Protein AF-A0A954NWC2-F1 (afdb_monomer)

Secondary structure (DSSP, 8-state):
-EEEEEE--TT--TTSPPEEEEEEE-SSS-EEEEEE-TT--HHHHHHHHHHHHHH-SSPPPSSHHHHHHHHHTT-S--EEEEEEE--TT-SS-EEEEEEE-PPPPPPTTTS---GGG---

Nearest PDB structures (foldseek):
  8h5y-assembly2_A  TM=6.823E-01  e=4.233E-02  Escherichia coli K-12
  6jde-assembly1_B  TM=6.884E-01  e=7.712E-02  Escherichia coli K-12
  7r7j-assembly2_B  TM=6.677E-01  e=8.695E-02  Escherichia coli K-12
  5t87-assembly1_E  TM=4.652E-01  e=6.934E+00  Cupriavidus taiwanensis LMG 19424

pLDDT: mean 91.52, std 8.39, range [60.19, 98.38]

Radius of gyration: 16.74 Å; Cα contacts (8 Å, |Δi|>4): 193; chains: 1; bounding box: 35×45×62 Å

Foldseek 3Di:
DKAWDKDDPPPDDPPDAIWIKIWDDPDDPDIAIDTQGLQDDDPSNVVNQVVLVVFAPDHRDNGSVVVNVCVVVQRGFDFPDWDWDDDPPDPHIDTPDTDGDDHDDDDPVPPPPPCVPPDD

Solvent-accessible surface area (backbone atoms only — not comparable to full-atom values): 7181 Å² total; per-residue (Å²): 95,78,50,68,40,72,39,72,64,87,92,55,60,93,86,52,69,37,22,26,33,39,39,40,45,82,55,98,86,44,72,49,70,52,77,37,30,33,47,49,66,71,71,52,20,53,51,27,44,53,57,39,56,75,23,20,78,61,83,68,58,64,38,16,62,57,44,29,55,41,47,76,70,50,52,42,24,53,72,77,43,76,46,69,48,79,51,93,91,58,95,67,69,40,78,76,48,69,47,64,52,70,59,43,80,66,56,78,93,71,39,85,75,75,65,86,79,60,85,131

Structure (mmCIF, N/CA/C/O backbone):
data_AF-A0A954NWC2-F1
#
_entry.id   AF-A0A954NWC2-F1
#
loop_
_atom_site.group_PDB
_atom_site.id
_atom_site.type_symbol
_atom_site.label_atom_id
_atom_site.label_alt_id
_atom_site.label_comp_id
_atom_site.label_asym_id
_atom_site.label_entity_id
_atom_site.label_seq_id
_atom_site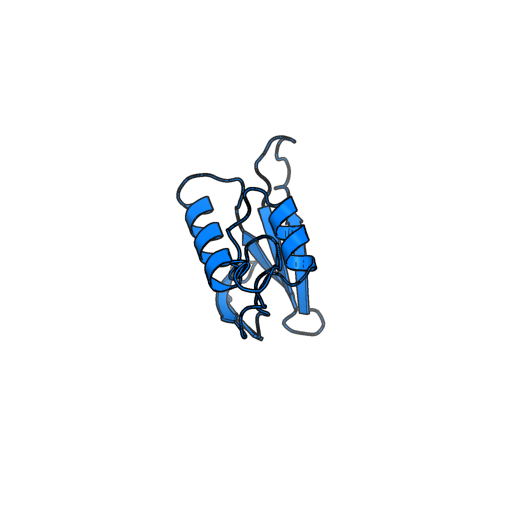.pdbx_PDB_ins_code
_atom_site.Cartn_x
_atom_site.Cartn_y
_atom_site.Cartn_z
_atom_site.occupancy
_atom_site.B_iso_or_equiv
_atom_site.auth_seq_id
_atom_site.auth_comp_id
_atom_site.auth_asym_id
_atom_site.auth_atom_id
_atom_site.pdbx_PDB_model_num
ATOM 1 N N . ASP A 1 1 ? -13.580 -1.916 4.316 1.00 91.06 1 ASP A N 1
ATOM 2 C CA . ASP A 1 1 ? -13.536 -1.139 3.062 1.00 91.06 1 ASP A CA 1
ATOM 3 C C . ASP A 1 1 ? -12.119 -0.645 2.866 1.00 91.06 1 ASP A C 1
ATOM 5 O O . ASP A 1 1 ? -11.444 -0.418 3.873 1.00 91.06 1 ASP A O 1
ATOM 9 N N . ILE A 1 2 ? -11.663 -0.559 1.619 1.00 96.00 2 ILE A N 1
ATOM 10 C CA . ILE A 1 2 ? -10.284 -0.196 1.285 1.00 96.00 2 ILE A CA 1
ATOM 11 C C . ILE A 1 2 ? -10.316 0.805 0.138 1.00 96.00 2 ILE A C 1
ATOM 13 O O . ILE A 1 2 ? -10.902 0.519 -0.902 1.00 96.00 2 ILE A O 1
ATOM 17 N N . THR A 1 3 ? -9.672 1.956 0.313 1.00 97.31 3 THR A N 1
ATOM 18 C CA . THR A 1 3 ? -9.545 2.951 -0.759 1.00 97.31 3 THR A CA 1
ATOM 19 C C . THR A 1 3 ? -8.087 3.244 -1.065 1.00 97.31 3 THR A C 1
ATOM 21 O O . THR A 1 3 ? -7.250 3.315 -0.162 1.00 97.31 3 THR A O 1
ATOM 24 N N . TYR A 1 4 ? -7.798 3.455 -2.346 1.00 98.25 4 TYR A N 1
ATOM 25 C CA . TYR A 1 4 ? -6.463 3.728 -2.861 1.00 98.25 4 TYR A CA 1
ATOM 26 C C . TYR A 1 4 ? -6.419 5.128 -3.465 1.00 98.25 4 TYR A C 1
ATOM 28 O O . TYR A 1 4 ? -7.299 5.511 -4.236 1.00 98.25 4 TYR A O 1
ATOM 36 N N . SER A 1 5 ? -5.401 5.908 -3.112 1.00 98.06 5 SER A N 1
ATOM 37 C CA . SER A 1 5 ? -5.207 7.247 -3.670 1.00 98.06 5 SER A CA 1
ATOM 38 C C . SER A 1 5 ? -3.729 7.602 -3.782 1.00 98.06 5 SER A C 1
ATOM 40 O O . SER A 1 5 ? -2.897 7.134 -3.005 1.00 98.06 5 SER A O 1
ATOM 42 N N . VAL A 1 6 ? -3.382 8.453 -4.744 1.00 97.88 6 VAL A N 1
ATOM 43 C CA . VAL A 1 6 ? -2.025 9.000 -4.849 1.00 97.88 6 VAL A CA 1
ATOM 44 C C . VAL A 1 6 ? -1.866 10.145 -3.856 1.00 97.88 6 VAL A C 1
ATOM 46 O O . VAL A 1 6 ? -2.679 11.067 -3.806 1.00 97.88 6 VAL A O 1
ATOM 49 N N . HIS A 1 7 ? -0.797 10.101 -3.068 1.00 96.69 7 HIS A N 1
ATOM 50 C CA . HIS A 1 7 ? -0.481 11.096 -2.059 1.00 96.69 7 HIS A CA 1
ATOM 51 C C . HIS A 1 7 ? 0.859 11.778 -2.334 1.00 96.69 7 HIS A C 1
ATOM 53 O O . HIS A 1 7 ? 1.903 11.126 -2.460 1.00 96.69 7 HIS A O 1
ATOM 59 N N . THR A 1 8 ? 0.815 13.109 -2.318 1.00 94.88 8 THR A N 1
ATOM 60 C CA . THR A 1 8 ? 1.983 13.987 -2.289 1.00 94.88 8 THR A CA 1
ATOM 61 C C . THR A 1 8 ? 2.141 14.555 -0.884 1.00 94.88 8 THR A C 1
ATOM 63 O O . THR A 1 8 ? 1.190 15.084 -0.300 1.00 94.88 8 THR A O 1
ATOM 66 N N . LYS A 1 9 ? 3.355 14.461 -0.332 1.00 89.75 9 LYS A N 1
ATOM 67 C CA . LYS A 1 9 ? 3.666 15.011 0.990 1.00 89.75 9 LYS A CA 1
ATOM 68 C C . LYS A 1 9 ? 3.409 16.522 1.004 1.00 89.75 9 LYS A C 1
ATOM 70 O O . LYS A 1 9 ? 3.721 17.232 0.051 1.00 89.75 9 LYS A O 1
ATOM 75 N N . LYS A 1 10 ? 2.875 17.034 2.115 1.00 89.69 10 LYS A N 1
ATOM 76 C CA . LYS A 1 10 ? 2.627 18.472 2.290 1.00 89.69 10 LYS A CA 1
ATOM 77 C C . LYS A 1 10 ? 3.918 19.276 2.063 1.00 89.69 10 LYS A C 1
ATOM 79 O O . LYS A 1 10 ? 4.939 18.958 2.670 1.00 89.69 10 LYS A O 1
ATOM 84 N N . HIS A 1 11 ? 3.835 20.325 1.242 1.00 90.31 11 HIS A N 1
ATOM 85 C CA . HIS A 1 11 ? 4.957 21.197 0.851 1.00 90.31 11 HIS A CA 1
ATOM 86 C C . HIS A 1 11 ? 6.070 20.511 0.045 1.00 90.31 11 HIS A C 1
ATOM 88 O O . HIS A 1 11 ? 7.182 21.032 -0.018 1.00 90.31 11 HIS A O 1
ATOM 94 N N . ALA A 1 12 ? 5.804 19.347 -0.547 1.00 88.56 12 ALA A N 1
ATOM 95 C CA . ALA A 1 12 ? 6.728 18.764 -1.504 1.00 88.56 12 ALA A CA 1
ATOM 96 C C . ALA A 1 12 ? 6.728 19.566 -2.815 1.00 88.56 12 ALA A C 1
ATOM 98 O O . ALA A 1 12 ? 5.720 20.182 -3.163 1.00 88.56 12 ALA A O 1
ATOM 99 N N . ALA A 1 13 ? 7.861 19.552 -3.513 1.00 89.25 13 ALA A N 1
ATOM 100 C CA . ALA A 1 13 ? 7.944 20.045 -4.881 1.00 89.25 13 ALA A CA 1
ATOM 101 C C . ALA A 1 13 ? 7.130 19.144 -5.829 1.00 89.25 13 ALA A C 1
ATOM 103 O O . ALA A 1 13 ? 6.837 17.994 -5.494 1.00 89.25 13 ALA A O 1
ATOM 104 N N . ASP A 1 14 ? 6.769 19.660 -7.004 1.00 84.94 14 ASP A N 1
ATOM 105 C CA . ASP A 1 14 ? 5.926 18.938 -7.969 1.00 84.94 14 ASP A CA 1
ATOM 106 C C . ASP A 1 14 ? 6.594 17.667 -8.520 1.00 84.94 14 ASP A C 1
ATOM 108 O O . ASP A 1 14 ? 5.909 16.714 -8.892 1.00 84.94 14 ASP A O 1
ATOM 112 N N . ASP A 1 15 ? 7.928 17.638 -8.541 1.00 89.56 15 ASP A N 1
ATOM 113 C CA . ASP A 1 15 ? 8.766 16.514 -8.963 1.00 89.56 15 ASP A CA 1
ATOM 114 C C . ASP A 1 15 ? 9.096 15.534 -7.825 1.00 89.56 15 ASP A C 1
ATOM 116 O O . ASP A 1 15 ? 9.782 14.533 -8.040 1.00 89.56 15 ASP A O 1
ATOM 120 N N . ALA A 1 16 ? 8.619 15.796 -6.605 1.00 91.25 16 ALA A N 1
ATOM 121 C CA . ALA A 1 16 ? 8.871 14.913 -5.479 1.00 91.25 16 ALA A CA 1
ATOM 122 C C . ALA A 1 16 ? 8.181 13.549 -5.673 1.00 91.25 16 ALA A C 1
ATOM 124 O O . ALA A 1 16 ? 7.031 13.496 -6.123 1.00 91.25 16 ALA A O 1
ATOM 125 N N . PRO A 1 17 ? 8.835 12.444 -5.264 1.00 93.19 17 PRO A N 1
ATOM 126 C CA . PRO A 1 17 ? 8.303 11.103 -5.460 1.00 93.19 17 PRO A CA 1
ATOM 127 C C . PRO A 1 17 ? 6.965 10.939 -4.743 1.00 93.19 17 PRO A C 1
ATOM 129 O O . PRO A 1 17 ? 6.834 11.225 -3.543 1.00 93.19 17 PRO A O 1
ATOM 132 N N . LYS A 1 18 ? 5.972 10.440 -5.476 1.00 95.94 18 LYS A N 1
ATOM 133 C CA . LYS A 1 18 ? 4.629 10.220 -4.948 1.00 95.94 18 LYS A CA 1
ATOM 134 C C . LYS A 1 18 ? 4.556 8.902 -4.180 1.00 95.94 18 LYS A C 1
ATOM 136 O O . LYS A 1 18 ? 5.382 7.996 -4.318 1.00 95.94 18 LYS A O 1
ATOM 141 N N . THR A 1 19 ? 3.541 8.802 -3.331 1.00 97.31 19 THR A N 1
ATOM 142 C CA . THR A 1 19 ? 3.269 7.612 -2.515 1.00 97.31 19 THR A CA 1
ATOM 143 C C . THR A 1 19 ? 1.851 7.132 -2.762 1.00 97.31 19 THR A C 1
ATOM 145 O O . THR A 1 19 ? 0.945 7.945 -2.921 1.00 97.31 19 THR A O 1
ATOM 148 N N . LEU A 1 20 ? 1.641 5.820 -2.794 1.00 98.38 20 LEU A N 1
ATOM 149 C CA . LEU A 1 20 ? 0.296 5.261 -2.747 1.00 98.38 20 LEU A CA 1
ATOM 150 C C . LEU A 1 20 ? -0.178 5.314 -1.296 1.00 98.38 20 LEU A C 1
ATOM 152 O O . LEU A 1 20 ? 0.464 4.739 -0.420 1.00 98.38 20 LEU A O 1
ATOM 156 N N . ARG A 1 21 ? -1.294 5.987 -1.043 1.00 97.88 21 ARG A N 1
ATOM 157 C CA . ARG A 1 21 ? -2.000 5.942 0.231 1.00 97.88 21 ARG A CA 1
ATOM 158 C C . ARG A 1 21 ? -3.075 4.865 0.160 1.00 97.88 21 ARG A C 1
ATOM 160 O O . ARG A 1 21 ? -3.895 4.863 -0.757 1.00 97.88 21 ARG A O 1
ATOM 167 N N . VAL A 1 22 ? -3.062 3.981 1.147 1.00 97.81 22 VAL A N 1
ATOM 168 C CA . VAL A 1 22 ? -4.058 2.925 1.324 1.00 97.81 22 VAL A CA 1
ATOM 169 C C . VAL A 1 22 ? -4.806 3.212 2.610 1.00 97.81 22 VAL A C 1
ATOM 171 O O . VAL A 1 22 ? -4.191 3.266 3.672 1.00 97.81 22 VAL A O 1
ATOM 174 N N . ASP A 1 23 ? -6.112 3.422 2.517 1.00 96.69 23 ASP A N 1
ATOM 175 C CA . ASP A 1 23 ? -6.970 3.690 3.666 1.00 96.69 23 ASP A CA 1
ATOM 176 C C . ASP A 1 23 ? -7.842 2.472 3.965 1.00 96.69 23 ASP A C 1
ATOM 178 O O . ASP A 1 23 ? -8.590 1.999 3.110 1.00 96.69 23 ASP A O 1
ATOM 182 N N . TYR A 1 24 ? -7.762 1.989 5.200 1.00 95.81 24 TYR A N 1
ATOM 183 C CA . TYR A 1 24 ? -8.541 0.874 5.714 1.00 95.81 24 TYR A CA 1
ATOM 184 C C . TYR A 1 24 ? -9.642 1.384 6.633 1.00 95.81 24 TYR A C 1
ATOM 186 O O . TYR A 1 24 ? -9.358 1.992 7.668 1.00 95.81 24 TYR A O 1
ATOM 194 N N . ARG A 1 25 ? -10.898 1.088 6.296 1.00 94.62 25 ARG A N 1
ATOM 195 C CA . ARG A 1 25 ? -12.044 1.353 7.171 1.00 94.62 25 ARG A CA 1
ATOM 196 C C . ARG A 1 25 ? -12.291 0.160 8.090 1.00 94.62 25 ARG A C 1
ATOM 198 O O . ARG A 1 25 ? -12.745 -0.885 7.617 1.00 94.62 25 ARG A O 1
ATOM 205 N N . LEU A 1 26 ? -12.038 0.338 9.387 1.00 90.25 26 LEU A N 1
ATOM 206 C CA . LEU A 1 26 ? -12.124 -0.700 10.429 1.00 90.25 26 LEU A CA 1
ATOM 207 C C . LEU A 1 26 ? -13.353 -0.543 11.351 1.00 90.25 26 LEU A C 1
ATOM 209 O O . LEU A 1 26 ? -13.457 -1.200 12.382 1.00 90.25 26 LEU A O 1
ATOM 213 N N . GLY A 1 27 ? -14.293 0.330 10.988 1.00 87.38 27 GLY A N 1
ATOM 214 C CA . GLY A 1 27 ? -15.538 0.604 11.709 1.00 87.38 27 GLY A CA 1
ATOM 215 C C . GLY A 1 27 ? -16.400 1.602 10.932 1.00 87.38 27 GLY A C 1
ATOM 216 O O . GLY A 1 27 ? -16.139 1.844 9.757 1.00 87.38 27 GLY A O 1
ATOM 217 N N . LEU A 1 28 ? -17.414 2.205 11.557 1.00 85.44 28 LEU A N 1
ATOM 218 C CA . LEU A 1 28 ? -18.255 3.199 10.867 1.00 85.44 28 LEU A CA 1
ATOM 219 C C . LEU A 1 28 ? -17.460 4.457 10.473 1.00 85.44 28 LEU A C 1
ATOM 221 O O . LEU A 1 28 ? -17.537 4.897 9.330 1.00 85.44 28 LEU A O 1
ATOM 225 N N . GLU A 1 29 ? -16.650 4.986 11.392 1.00 88.12 29 GLU A N 1
ATOM 226 C CA . GLU A 1 29 ? -15.910 6.248 11.205 1.00 88.12 29 GLU A CA 1
ATOM 227 C C . GLU A 1 29 ? -14.407 6.111 11.494 1.00 88.12 29 GLU A C 1
ATOM 229 O O . GLU A 1 29 ? -13.676 7.098 11.535 1.00 88.12 29 GLU A O 1
ATOM 234 N N . TYR A 1 30 ? -13.924 4.882 11.692 1.00 90.31 30 TYR A N 1
ATOM 235 C CA . TYR A 1 30 ? -12.534 4.627 12.048 1.00 90.31 30 TYR A CA 1
ATOM 236 C C . TYR A 1 30 ? -11.726 4.184 10.826 1.00 90.31 30 TYR A C 1
ATOM 238 O O . TYR A 1 30 ? -11.970 3.118 10.250 1.00 90.31 30 TYR A O 1
ATOM 246 N N . TRP A 1 31 ? -10.768 5.031 10.450 1.00 93.31 31 TRP A N 1
ATOM 247 C CA . TRP A 1 31 ? -9.898 4.861 9.293 1.00 93.31 31 TRP A CA 1
ATOM 248 C C . TRP A 1 31 ? -8.437 4.868 9.712 1.00 93.31 31 TRP A C 1
ATOM 250 O O . TRP A 1 31 ? -8.012 5.714 10.499 1.00 93.31 31 TRP A O 1
ATOM 260 N N . VAL A 1 32 ? -7.660 3.958 9.133 1.00 94.69 32 VAL A N 1
ATOM 261 C CA . VAL A 1 32 ? -6.211 3.893 9.325 1.00 94.69 32 VAL A CA 1
ATOM 262 C C . VAL A 1 32 ? -5.539 3.834 7.964 1.00 94.69 32 VAL A C 1
ATOM 264 O O . VAL A 1 32 ? -5.987 3.104 7.082 1.00 94.69 32 VAL A O 1
ATOM 267 N N . SER A 1 33 ? -4.469 4.605 7.793 1.00 95.00 33 SER A N 1
ATOM 268 C CA . SER A 1 33 ? -3.761 4.725 6.519 1.00 95.00 33 SER A CA 1
ATOM 269 C C . SER A 1 33 ? -2.367 4.096 6.584 1.00 95.00 33 SER A C 1
ATOM 271 O O . SER A 1 33 ? -1.671 4.235 7.591 1.00 95.00 33 SER A O 1
ATOM 273 N N . GLU A 1 34 ? -1.916 3.486 5.488 1.00 95.69 34 GLU A N 1
ATOM 274 C CA . GLU A 1 34 ? -0.491 3.252 5.216 1.00 95.69 34 GLU A CA 1
ATOM 275 C C . GLU A 1 34 ? -0.052 3.921 3.909 1.00 95.69 34 GLU A C 1
ATOM 277 O O . GLU A 1 34 ? -0.866 4.215 3.032 1.00 95.69 34 GLU A O 1
ATOM 282 N N . TRP A 1 35 ? 1.254 4.173 3.792 1.00 96.19 35 TRP A N 1
ATOM 283 C CA . TRP A 1 35 ? 1.871 4.808 2.629 1.00 96.19 35 TRP A CA 1
ATOM 284 C C . TRP A 1 35 ? 2.908 3.879 2.012 1.00 96.19 35 TRP A C 1
ATOM 286 O O . TRP A 1 35 ? 3.834 3.434 2.693 1.00 96.19 35 TRP A O 1
ATOM 296 N N . ILE A 1 36 ? 2.771 3.629 0.713 1.00 97.81 36 ILE A N 1
ATOM 297 C CA . ILE A 1 36 ? 3.627 2.732 -0.056 1.00 97.81 36 ILE A CA 1
ATOM 298 C C . ILE A 1 36 ? 4.428 3.539 -1.080 1.00 97.81 36 ILE A C 1
ATOM 300 O O . ILE A 1 36 ? 3.885 4.273 -1.907 1.00 97.81 36 ILE A O 1
ATOM 304 N N . CYS A 1 37 ? 5.750 3.417 -1.009 1.00 97.12 37 CYS A N 1
ATOM 305 C CA . CYS A 1 37 ? 6.692 4.294 -1.699 1.00 97.12 37 CYS A CA 1
ATOM 306 C C . CYS A 1 37 ? 7.238 3.671 -2.996 1.00 97.12 37 CYS A C 1
ATOM 308 O O . CYS A 1 37 ? 8.411 3.302 -3.047 1.00 97.12 37 CYS A O 1
ATOM 310 N N . PHE A 1 38 ? 6.409 3.563 -4.040 1.00 97.00 38 PHE A N 1
ATOM 311 C CA . PHE A 1 38 ? 6.821 2.979 -5.328 1.00 97.00 38 PHE A CA 1
ATOM 312 C C . PHE A 1 38 ? 7.902 3.798 -6.043 1.00 97.00 38 PHE A C 1
ATOM 314 O O . PHE A 1 38 ? 8.848 3.218 -6.556 1.00 97.00 38 PHE A O 1
ATOM 321 N N . GLU A 1 39 ? 7.829 5.127 -6.007 1.00 96.50 39 GLU A N 1
ATOM 322 C CA . GLU A 1 39 ? 8.749 6.003 -6.760 1.00 96.50 39 GLU A CA 1
ATOM 323 C C . GLU A 1 39 ? 10.070 6.291 -6.029 1.00 96.50 39 GLU A C 1
ATOM 325 O O . GLU A 1 39 ? 10.936 7.003 -6.532 1.00 96.50 39 GLU A O 1
ATOM 330 N N . HIS A 1 40 ? 10.236 5.770 -4.812 1.00 94.25 40 HIS A N 1
ATOM 331 C CA . HIS A 1 40 ? 11.494 5.910 -4.083 1.00 94.25 40 HIS A CA 1
ATOM 332 C C . HIS A 1 40 ? 12.528 4.900 -4.589 1.00 94.25 40 HIS A C 1
ATOM 334 O O . HIS A 1 40 ? 12.224 3.980 -5.341 1.00 94.25 40 HIS A O 1
ATOM 340 N N . THR A 1 41 ? 13.763 5.033 -4.114 1.00 94.31 41 THR A N 1
ATOM 341 C CA . THR A 1 41 ? 14.829 4.049 -4.324 1.00 94.31 41 THR A CA 1
ATOM 342 C C . THR A 1 41 ? 15.260 3.418 -2.995 1.00 94.31 41 THR A C 1
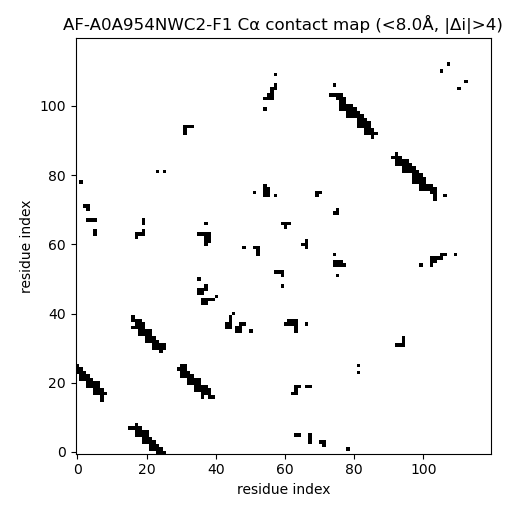ATOM 344 O O . THR A 1 41 ? 14.827 3.814 -1.906 1.00 94.31 41 THR A O 1
ATOM 347 N N . GLY A 1 42 ? 16.097 2.381 -3.060 1.00 96.38 42 GLY A N 1
ATOM 348 C CA . GLY A 1 42 ? 16.694 1.765 -1.876 1.00 96.38 42 GLY A CA 1
ATOM 349 C C . GLY A 1 42 ? 15.688 1.027 -0.987 1.00 96.38 42 GLY A C 1
ATOM 350 O O . GLY A 1 42 ? 14.906 0.200 -1.450 1.00 96.38 42 GLY A O 1
ATOM 351 N N . TRP A 1 43 ? 15.751 1.270 0.323 1.00 96.25 43 TRP A N 1
ATOM 352 C CA . TRP A 1 43 ? 14.979 0.504 1.308 1.00 96.25 43 TRP A CA 1
ATOM 353 C C . TRP A 1 43 ? 13.463 0.715 1.186 1.00 96.25 43 TRP A C 1
ATOM 355 O O . TRP A 1 43 ? 12.708 -0.254 1.254 1.00 96.25 43 TRP A O 1
ATOM 365 N N . ALA A 1 44 ? 13.022 1.953 0.942 1.00 96.00 44 ALA A N 1
ATOM 366 C CA . ALA A 1 44 ? 11.603 2.276 0.792 1.00 96.00 44 ALA A CA 1
ATOM 367 C C . ALA A 1 44 ? 10.981 1.566 -0.424 1.00 96.00 44 ALA A C 1
ATOM 369 O O . ALA A 1 44 ? 9.913 0.968 -0.299 1.00 96.00 44 ALA A O 1
ATOM 370 N N . ARG A 1 45 ? 11.698 1.537 -1.557 1.00 97.06 45 ARG A N 1
ATOM 371 C CA . ARG A 1 45 ? 11.291 0.791 -2.757 1.00 97.06 45 ARG A CA 1
ATOM 372 C C . ARG A 1 45 ? 11.152 -0.700 -2.488 1.00 97.06 45 ARG A C 1
ATOM 374 O O . ARG A 1 45 ? 10.116 -1.281 -2.774 1.00 97.06 45 ARG A O 1
ATOM 381 N N . ARG A 1 46 ? 12.162 -1.312 -1.864 1.00 97.94 46 ARG A N 1
ATOM 382 C CA . ARG A 1 46 ? 12.141 -2.749 -1.534 1.00 97.94 46 ARG A CA 1
ATOM 383 C C . ARG A 1 46 ? 10.961 -3.116 -0.635 1.00 97.94 46 ARG A C 1
ATOM 385 O O . ARG A 1 46 ? 10.378 -4.186 -0.782 1.00 97.94 46 ARG A O 1
ATOM 392 N N . LYS A 1 47 ? 10.598 -2.236 0.304 1.00 97.38 47 LYS A N 1
ATOM 393 C CA . LYS A 1 47 ? 9.403 -2.409 1.141 1.00 97.38 47 LYS A CA 1
ATOM 394 C C . LYS A 1 47 ? 8.115 -2.322 0.320 1.00 97.38 47 LYS A C 1
ATOM 396 O O . LYS A 1 47 ? 7.224 -3.132 0.562 1.00 97.38 47 LYS A O 1
ATOM 401 N N . ALA A 1 48 ? 8.034 -1.403 -0.643 1.00 97.88 48 ALA A N 1
ATOM 402 C CA . ALA A 1 48 ? 6.905 -1.310 -1.567 1.00 97.88 48 ALA A CA 1
ATOM 403 C C . ALA A 1 48 ? 6.771 -2.567 -2.443 1.00 97.88 48 ALA A C 1
ATOM 405 O O . ALA A 1 48 ? 5.690 -3.142 -2.524 1.00 97.88 48 ALA A O 1
ATOM 406 N N . GLU A 1 49 ? 7.876 -3.062 -2.999 1.00 98.19 49 GLU A N 1
ATOM 407 C CA . GLU A 1 49 ? 7.913 -4.294 -3.799 1.00 98.19 49 GLU A CA 1
ATOM 408 C C . GLU A 1 49 ? 7.460 -5.518 -2.997 1.00 98.19 49 GLU A C 1
ATOM 410 O O . GLU A 1 49 ? 6.666 -6.324 -3.478 1.00 98.19 49 GLU A O 1
ATOM 415 N N . GLN A 1 50 ? 7.914 -5.650 -1.747 1.00 97.81 50 GLN A N 1
ATOM 416 C CA . GLN A 1 50 ? 7.463 -6.722 -0.854 1.00 97.81 50 GLN A CA 1
ATOM 417 C C . GLN A 1 50 ? 5.971 -6.605 -0.531 1.00 97.81 50 GLN A C 1
ATOM 419 O O . GLN A 1 50 ? 5.262 -7.612 -0.529 1.00 97.81 50 GLN A O 1
ATOM 424 N N . TRP A 1 51 ? 5.491 -5.386 -0.269 1.00 97.62 51 TRP A N 1
ATOM 425 C CA . TRP A 1 51 ? 4.077 -5.125 -0.006 1.00 97.62 51 TRP A CA 1
ATOM 426 C C . TRP A 1 51 ? 3.202 -5.500 -1.209 1.00 97.62 51 TRP A C 1
ATOM 428 O O . TRP A 1 51 ? 2.168 -6.148 -1.021 1.00 97.62 51 TRP A O 1
ATOM 438 N N . TRP A 1 52 ? 3.650 -5.159 -2.423 1.00 98.12 52 TRP A N 1
ATOM 439 C CA . TRP A 1 52 ? 2.973 -5.488 -3.677 1.00 98.12 52 TRP A CA 1
ATOM 440 C C . TRP A 1 52 ? 2.972 -6.990 -3.926 1.00 98.12 52 TRP A C 1
ATOM 442 O O . TRP A 1 52 ? 1.911 -7.588 -4.064 1.00 98.12 52 TRP A O 1
ATOM 452 N N . LYS A 1 53 ? 4.144 -7.636 -3.867 1.00 97.62 53 LYS A N 1
ATOM 453 C CA .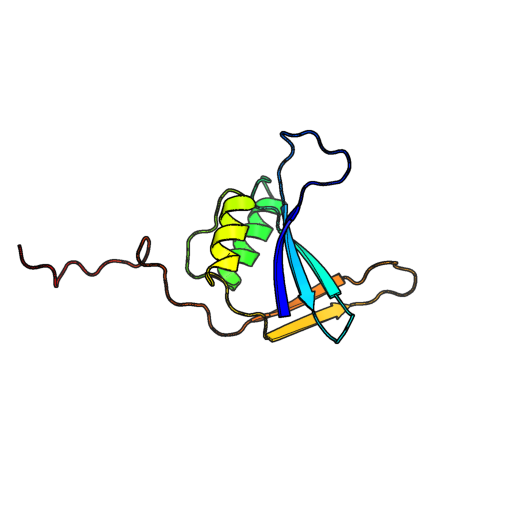 LYS A 1 53 ? 4.296 -9.082 -4.081 1.00 97.62 53 LYS A CA 1
ATOM 454 C C . LYS A 1 5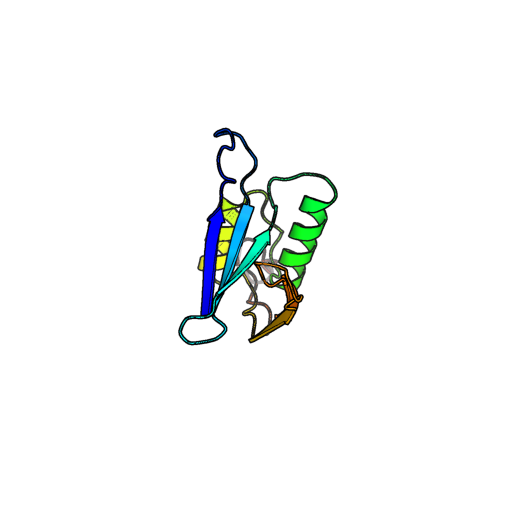3 ? 3.483 -9.919 -3.094 1.00 97.62 53 LYS A C 1
ATOM 456 O O . LYS A 1 53 ? 3.113 -11.043 -3.418 1.00 97.62 53 LYS A O 1
ATOM 461 N N . ALA A 1 54 ? 3.201 -9.422 -1.892 1.00 97.25 54 ALA A N 1
ATOM 462 C CA . ALA A 1 54 ? 2.316 -10.116 -0.958 1.00 97.25 54 ALA A CA 1
ATOM 463 C C . ALA A 1 54 ? 0.847 -10.120 -1.426 1.00 97.25 54 ALA A C 1
ATOM 465 O O . ALA A 1 54 ? 0.127 -11.070 -1.140 1.00 97.25 54 ALA A O 1
ATOM 466 N N . ARG A 1 55 ? 0.416 -9.090 -2.163 1.00 97.81 55 ARG A N 1
ATOM 467 C CA . ARG A 1 55 ? -0.986 -8.844 -2.542 1.00 97.81 55 ARG A CA 1
ATOM 468 C C . ARG A 1 55 ? -1.300 -9.156 -4.000 1.00 97.81 55 ARG A C 1
ATOM 470 O O . ARG A 1 55 ? -2.424 -9.519 -4.300 1.00 97.81 55 ARG A O 1
ATOM 477 N N . SER A 1 56 ? -0.330 -9.034 -4.887 1.00 97.38 56 SER A N 1
ATOM 478 C CA . SER A 1 56 ? -0.509 -9.171 -6.328 1.00 97.38 56 SER A CA 1
ATOM 479 C C . SER A 1 56 ? 0.367 -10.309 -6.864 1.00 97.38 56 SER A C 1
ATOM 481 O O . SER A 1 56 ? 1.427 -10.603 -6.281 1.00 97.38 56 SER A O 1
ATOM 483 N N . PRO A 1 57 ? -0.077 -11.024 -7.908 1.00 95.50 57 PRO A N 1
ATOM 484 C CA . PRO A 1 57 ? 0.797 -11.874 -8.704 1.00 95.50 57 PRO A CA 1
ATOM 485 C C . PRO A 1 57 ? 1.530 -11.097 -9.818 1.00 95.50 57 PRO A C 1
ATOM 487 O O . PRO A 1 57 ? 2.561 -11.573 -10.289 1.00 95.50 57 PRO A O 1
ATOM 490 N N . ASP A 1 58 ? 1.062 -9.900 -10.177 1.00 94.44 58 ASP A N 1
ATOM 491 C CA . ASP A 1 58 ? 1.624 -9.014 -11.198 1.00 94.44 58 ASP A CA 1
ATOM 492 C C . ASP A 1 58 ? 3.000 -8.459 -10.785 1.00 94.44 58 ASP A C 1
ATOM 494 O O . ASP A 1 58 ? 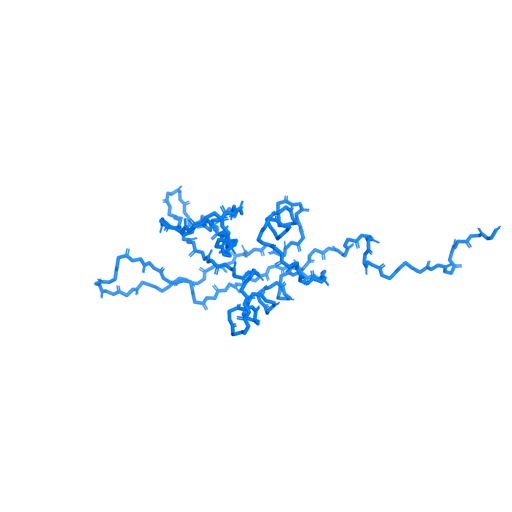3.294 -8.291 -9.589 1.00 94.44 58 ASP A O 1
ATOM 498 N N . PRO A 1 59 ? 3.827 -8.050 -11.764 1.00 95.31 59 PRO A N 1
ATOM 499 C CA . PRO A 1 59 ? 5.009 -7.238 -11.509 1.00 95.31 59 PRO A CA 1
ATOM 500 C C . PRO A 1 59 ? 4.689 -5.967 -10.705 1.00 95.31 59 PRO A C 1
ATOM 502 O O . PRO A 1 59 ? 3.661 -5.320 -10.903 1.00 95.31 59 PRO A O 1
ATOM 505 N N . CYS A 1 60 ? 5.601 -5.587 -9.805 1.00 96.81 60 CYS A N 1
ATOM 506 C CA . CYS A 1 60 ? 5.461 -4.358 -9.028 1.00 96.81 60 CYS A CA 1
ATOM 507 C C . CYS A 1 60 ? 5.535 -3.127 -9.950 1.00 96.81 60 CYS A C 1
ATOM 509 O O . CYS A 1 60 ? 6.508 -3.007 -10.694 1.00 96.81 60 CYS A O 1
ATOM 511 N N . PRO A 1 61 ? 4.575 -2.189 -9.873 1.00 97.12 61 PRO A N 1
ATOM 512 C CA . PRO A 1 61 ? 4.585 -0.968 -10.671 1.00 97.12 61 PRO A CA 1
ATOM 513 C C . PRO A 1 61 ? 5.703 -0.018 -10.235 1.00 97.12 61 PRO A C 1
ATOM 515 O O . PRO A 1 61 ? 6.165 -0.050 -9.090 1.00 97.12 61 PRO A O 1
ATOM 518 N N . ASP A 1 62 ? 6.109 0.878 -11.131 1.00 96.81 62 ASP A N 1
ATOM 519 C CA . ASP A 1 62 ? 7.185 1.843 -10.877 1.00 96.81 62 ASP A CA 1
ATOM 520 C C . ASP A 1 62 ? 6.684 3.153 -10.270 1.00 96.81 62 ASP A C 1
ATOM 522 O O . ASP A 1 62 ? 7.404 3.800 -9.511 1.00 96.81 62 ASP A O 1
ATOM 526 N N . THR A 1 63 ? 5.429 3.514 -10.543 1.00 97.88 63 THR A N 1
ATOM 527 C CA . THR A 1 63 ? 4.835 4.773 -10.080 1.00 97.88 63 THR A CA 1
ATOM 528 C C . THR A 1 63 ? 3.692 4.555 -9.098 1.00 97.88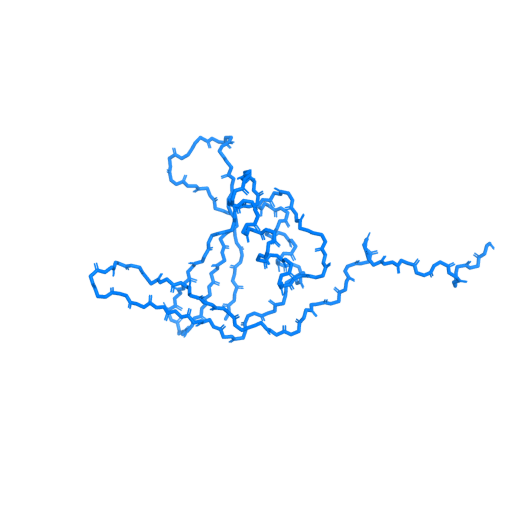 63 THR A C 1
ATOM 530 O O . THR A 1 63 ? 2.980 3.549 -9.149 1.00 97.88 63 THR A O 1
ATOM 533 N N . ALA A 1 64 ? 3.471 5.531 -8.214 1.00 97.62 64 ALA A N 1
ATOM 534 C CA . ALA A 1 64 ? 2.331 5.503 -7.303 1.00 97.62 64 ALA A CA 1
ATOM 535 C C . ALA A 1 64 ? 1.000 5.598 -8.064 1.00 97.62 64 ALA A C 1
ATOM 537 O O . ALA A 1 64 ? 0.011 5.012 -7.629 1.00 97.62 64 ALA A O 1
ATOM 538 N N . GLN A 1 65 ? 0.984 6.297 -9.206 1.00 97.94 65 GLN A N 1
ATOM 539 C CA . GLN A 1 65 ? -0.197 6.399 -10.063 1.00 97.94 65 GLN A CA 1
ATOM 540 C C . GLN A 1 65 ? -0.581 5.040 -10.653 1.00 97.94 65 GLN A C 1
ATOM 542 O O . GLN A 1 65 ? -1.701 4.593 -10.433 1.00 97.94 65 GLN A O 1
ATOM 547 N N . GLN A 1 66 ? 0.357 4.336 -11.298 1.00 97.38 66 GLN A N 1
ATOM 548 C CA . GLN A 1 66 ? 0.097 2.991 -11.826 1.00 97.38 66 GLN A CA 1
ATOM 549 C C . GLN A 1 66 ? -0.351 2.028 -10.723 1.00 97.38 66 GLN A C 1
ATOM 551 O O . GLN A 1 66 ? -1.288 1.260 -10.919 1.00 97.38 66 GLN A O 1
ATOM 556 N N . ALA A 1 67 ? 0.283 2.091 -9.547 1.00 97.94 67 ALA A N 1
ATOM 557 C CA . ALA A 1 67 ? -0.111 1.277 -8.403 1.00 97.94 67 ALA A CA 1
ATOM 558 C C . ALA A 1 67 ? -1.553 1.557 -7.957 1.00 97.94 67 ALA A C 1
ATOM 560 O O . ALA A 1 67 ? -2.292 0.622 -7.659 1.00 97.94 67 ALA A O 1
ATOM 561 N N . CYS A 1 68 ? -1.955 2.829 -7.929 1.00 98.25 68 CYS A N 1
ATOM 562 C CA . CYS A 1 68 ? -3.312 3.248 -7.590 1.00 98.25 68 CYS A CA 1
ATOM 563 C C . CYS A 1 68 ? -4.330 2.737 -8.615 1.00 98.25 68 CYS A C 1
ATOM 565 O O . CYS A 1 68 ? -5.359 2.181 -8.235 1.00 98.25 68 CYS A O 1
ATOM 567 N N . ASP A 1 69 ? -4.030 2.888 -9.904 1.00 97.62 69 ASP A N 1
ATOM 568 C CA . ASP A 1 69 ? -4.919 2.472 -10.987 1.00 97.62 69 ASP A CA 1
ATOM 569 C C . ASP A 1 69 ? -5.114 0.951 -10.977 1.00 97.62 69 ASP A C 1
ATOM 571 O O . ASP A 1 69 ? -6.242 0.465 -11.013 1.00 97.62 69 ASP A O 1
ATOM 575 N N . LEU A 1 70 ? -4.031 0.184 -10.849 1.00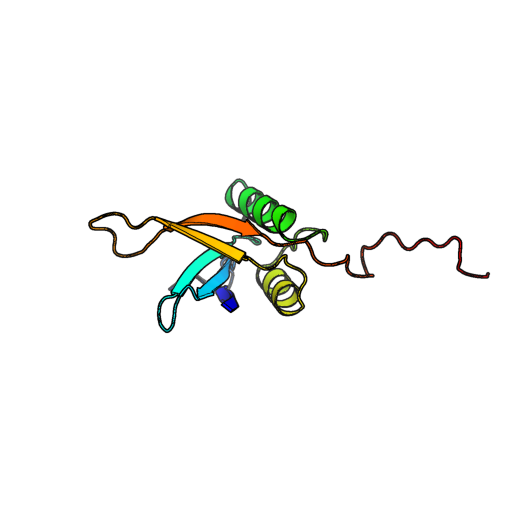 96.88 70 LEU A N 1
ATOM 576 C CA . LEU A 1 70 ? -4.081 -1.277 -10.746 1.00 96.88 70 LEU A CA 1
ATOM 577 C C . LEU A 1 70 ? -4.836 -1.739 -9.490 1.00 96.88 70 LEU A C 1
ATOM 579 O O . LEU A 1 70 ? -5.672 -2.638 -9.568 1.00 96.88 70 LEU A O 1
ATOM 583 N N . ALA A 1 71 ? -4.592 -1.102 -8.342 1.00 96.88 71 ALA A N 1
ATOM 584 C CA . ALA A 1 71 ? -5.287 -1.423 -7.099 1.00 96.88 71 ALA A CA 1
ATOM 585 C C . ALA A 1 71 ? -6.803 -1.195 -7.206 1.00 96.88 71 ALA A C 1
ATOM 587 O O . ALA A 1 71 ? -7.581 -2.069 -6.826 1.00 96.88 71 ALA A O 1
ATOM 588 N N . ASN A 1 72 ? -7.222 -0.069 -7.790 1.00 96.69 72 ASN A N 1
ATOM 589 C CA . ASN A 1 72 ? -8.636 0.230 -8.031 1.00 96.69 72 ASN A CA 1
ATOM 590 C C . ASN A 1 72 ? -9.284 -0.716 -9.057 1.00 96.69 72 ASN A C 1
ATOM 592 O O . ASN A 1 72 ? -10.498 -0.896 -9.031 1.00 96.69 72 ASN A O 1
ATOM 596 N N . ASN A 1 73 ? -8.487 -1.352 -9.920 1.00 95.31 73 ASN A N 1
ATOM 597 C CA . ASN A 1 73 ? -8.937 -2.369 -10.875 1.00 95.31 73 ASN A CA 1
ATOM 598 C C . ASN A 1 73 ? -8.858 -3.809 -10.328 1.00 95.31 73 ASN A C 1
ATOM 600 O O . ASN A 1 73 ? -9.041 -4.760 -11.083 1.00 95.31 73 ASN A O 1
ATOM 604 N N . GLY A 1 74 ? -8.599 -3.993 -9.029 1.00 95.12 74 GLY A N 1
ATOM 605 C CA . GLY A 1 74 ? -8.638 -5.312 -8.391 1.00 95.12 74 GLY A CA 1
ATOM 606 C C . GLY A 1 74 ? -7.354 -6.137 -8.515 1.00 95.12 74 GLY A C 1
ATOM 607 O O . GLY A 1 74 ? -7.385 -7.331 -8.241 1.00 95.12 74 GLY A O 1
ATOM 608 N N . ALA A 1 75 ? -6.214 -5.526 -8.856 1.00 96.25 75 ALA A N 1
ATOM 609 C CA . ALA A 1 75 ? -4.922 -6.223 -8.941 1.00 96.25 75 ALA A CA 1
ATOM 610 C C . ALA A 1 75 ? -4.319 -6.618 -7.574 1.00 96.25 75 ALA A C 1
ATOM 612 O O . ALA A 1 75 ? -3.237 -7.204 -7.512 1.00 96.25 75 ALA A O 1
ATOM 613 N N . LEU A 1 76 ? -4.990 -6.303 -6.459 1.00 97.38 76 LEU A N 1
ATOM 614 C CA . LEU A 1 76 ? -4.522 -6.596 -5.105 1.00 97.38 76 LEU A CA 1
ATOM 615 C C . LEU A 1 76 ? -5.471 -7.543 -4.370 1.00 97.38 76 LEU A C 1
ATOM 617 O O . LEU A 1 76 ? -6.686 -7.368 -4.392 1.00 97.38 76 LEU A O 1
ATOM 621 N N . ALA A 1 77 ? -4.893 -8.482 -3.623 1.00 97.12 77 ALA A N 1
ATOM 622 C CA . ALA A 1 77 ? -5.601 -9.286 -2.641 1.00 97.12 77 ALA A CA 1
AT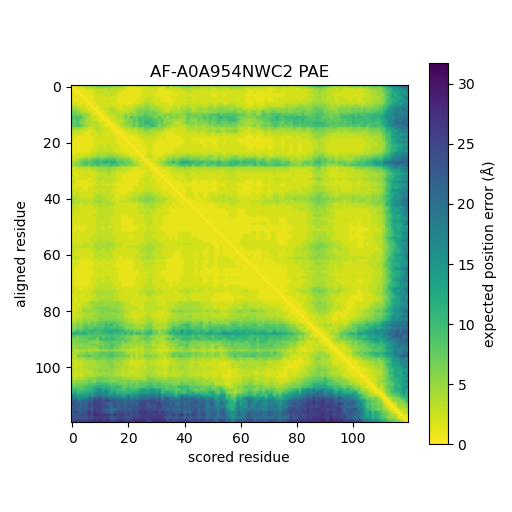OM 623 C C . ALA A 1 77 ? -6.310 -8.374 -1.636 1.00 97.12 77 ALA A C 1
ATOM 625 O O . ALA A 1 77 ? -5.705 -7.451 -1.072 1.00 97.12 77 ALA A O 1
ATOM 626 N N . HIS A 1 78 ? -7.581 -8.666 -1.382 1.00 94.25 78 HIS A N 1
ATOM 627 C CA . HIS A 1 78 ? -8.363 -7.939 -0.396 1.00 94.25 78 HIS A CA 1
ATOM 628 C C . HIS A 1 78 ? -7.781 -8.164 1.011 1.00 94.25 78 HIS A C 1
ATOM 630 O O . HIS A 1 78 ? -7.471 -9.292 1.395 1.00 94.25 78 HIS A O 1
ATOM 636 N N . ALA A 1 79 ? -7.621 -7.093 1.793 1.00 94.94 79 ALA A N 1
ATOM 637 C CA . ALA A 1 79 ? -7.200 -7.209 3.188 1.00 94.94 79 ALA A CA 1
ATOM 638 C C . ALA A 1 79 ? -8.413 -7.551 4.063 1.00 94.94 79 ALA A C 1
ATOM 640 O O . ALA A 1 79 ? -9.335 -6.748 4.196 1.00 94.94 79 ALA A O 1
ATOM 641 N N . GLU A 1 80 ? -8.411 -8.740 4.658 1.00 93.00 80 GLU A N 1
ATOM 642 C CA . GLU A 1 80 ? -9.513 -9.222 5.498 1.00 93.00 80 GLU A CA 1
ATOM 643 C C . GLU A 1 80 ? -9.408 -8.681 6.923 1.00 93.00 80 GLU A C 1
ATOM 645 O O . GLU A 1 80 ? -10.396 -8.222 7.494 1.00 93.00 80 GLU A O 1
ATOM 650 N N . PHE A 1 81 ? -8.192 -8.672 7.474 1.00 92.31 81 PHE A N 1
ATOM 651 C CA . PHE A 1 81 ? -7.924 -8.150 8.809 1.00 92.31 81 PHE A CA 1
ATOM 652 C C . PHE A 1 81 ? -6.705 -7.244 8.791 1.00 92.31 81 PHE A C 1
ATOM 654 O O . PHE A 1 81 ? -5.662 -7.593 8.239 1.00 92.31 81 PHE A O 1
ATOM 661 N N . VAL A 1 82 ? -6.817 -6.095 9.449 1.00 93.62 82 VAL A N 1
ATOM 662 C CA . VAL A 1 82 ? -5.712 -5.153 9.638 1.00 93.62 82 VAL A CA 1
ATOM 663 C C . VAL A 1 82 ? -5.416 -5.076 11.124 1.00 93.62 82 VAL A C 1
ATOM 665 O O . VAL A 1 82 ? -6.262 -4.687 11.926 1.00 93.62 82 VAL A O 1
ATOM 668 N N . THR A 1 83 ? -4.206 -5.472 11.506 1.00 92.94 83 THR A N 1
ATOM 669 C CA . THR A 1 83 ? -3.745 -5.382 12.888 1.00 92.94 83 THR A CA 1
ATOM 670 C C . THR A 1 83 ? -3.138 -4.011 13.114 1.00 92.94 83 THR A C 1
ATOM 672 O O . THR A 1 83 ? -2.097 -3.672 12.543 1.00 92.94 83 THR A O 1
ATOM 675 N N . VAL A 1 84 ? -3.781 -3.238 13.979 1.00 92.75 84 VAL A N 1
ATOM 676 C CA . VAL A 1 84 ? -3.380 -1.880 14.327 1.00 92.75 84 VAL A CA 1
ATOM 677 C C . VAL A 1 84 ? -2.872 -1.855 15.763 1.00 92.75 84 VAL A C 1
ATOM 679 O O . VAL A 1 84 ? -3.424 -2.513 16.644 1.00 92.75 84 VAL A O 1
ATOM 682 N N . ARG A 1 85 ? -1.797 -1.105 15.999 1.00 90.25 85 ARG A N 1
ATOM 683 C CA . ARG A 1 85 ? -1.244 -0.859 17.328 1.00 90.25 85 ARG A CA 1
ATOM 684 C C . ARG A 1 85 ? -1.382 0.618 17.672 1.00 90.25 85 ARG A C 1
ATOM 686 O O . ARG A 1 85 ? -0.762 1.461 17.023 1.00 90.25 85 ARG A O 1
ATOM 693 N N . SER A 1 86 ? -2.113 0.892 18.744 1.00 86.56 86 SER A N 1
ATOM 694 C CA . SER A 1 86 ? -2.159 2.199 19.398 1.00 86.56 86 SER A CA 1
ATOM 695 C C . SER A 1 86 ? -1.071 2.283 20.466 1.00 86.56 86 SER A C 1
ATOM 697 O O . SER A 1 86 ? -0.855 1.337 21.228 1.00 86.56 86 SER A O 1
ATOM 699 N N . VAL A 1 87 ? -0.369 3.412 20.529 1.00 87.56 87 VAL A N 1
ATOM 700 C CA . VAL A 1 87 ? 0.652 3.683 21.550 1.00 87.56 87 VAL A CA 1
ATOM 701 C C . VAL A 1 87 ? 0.197 4.886 22.366 1.00 87.56 87 VAL A C 1
ATOM 703 O O . VAL A 1 87 ? -0.114 5.933 21.804 1.00 87.56 87 VAL A O 1
ATOM 706 N N . ALA A 1 88 ? 0.144 4.743 23.694 1.00 87.75 88 ALA A N 1
ATOM 707 C CA . ALA A 1 88 ? -0.277 5.824 24.581 1.00 87.75 88 ALA A CA 1
ATOM 708 C C . ALA A 1 88 ? 0.601 7.072 24.374 1.00 87.75 88 ALA A C 1
ATOM 710 O O . ALA A 1 88 ? 1.825 6.997 24.462 1.00 87.75 88 ALA A O 1
ATOM 711 N N . GLY A 1 89 ? -0.036 8.210 24.093 1.00 87.44 89 GLY A N 1
ATOM 712 C CA . GLY A 1 89 ? 0.638 9.480 23.810 1.00 87.44 89 GLY A CA 1
ATOM 713 C C . GLY A 1 89 ? 0.976 9.723 22.334 1.00 87.44 89 GLY A C 1
ATOM 714 O O . GLY A 1 89 ? 1.297 10.857 21.982 1.00 87.44 89 GLY A O 1
ATOM 715 N N . GLU A 1 90 ? 0.863 8.724 21.451 1.00 88.06 90 GLU A N 1
ATOM 716 C CA . GLU A 1 90 ? 0.950 8.955 20.007 1.00 88.06 90 GLU A CA 1
ATOM 717 C C . GLU A 1 90 ? -0.402 9.407 19.451 1.00 88.06 90 GLU A C 1
ATOM 719 O O . GLU A 1 90 ? -1.462 8.921 19.838 1.00 88.06 90 GLU A O 1
ATOM 724 N N . LYS A 1 91 ? -0.359 10.359 18.515 1.00 83.94 91 LYS A N 1
ATOM 725 C CA . LYS A 1 91 ? -1.564 10.897 17.872 1.00 83.94 91 LYS A CA 1
ATOM 726 C C . LYS A 1 91 ? -2.181 9.927 16.858 1.00 83.94 91 LYS A C 1
ATOM 728 O O . LYS A 1 91 ? -3.365 10.043 16.561 1.00 83.94 91 LYS A O 1
ATOM 733 N N . PHE A 1 92 ? -1.376 9.034 16.285 1.00 84.00 92 PHE A N 1
ATOM 734 C CA . PHE A 1 92 ? -1.776 8.189 15.166 1.00 84.00 92 PHE A CA 1
ATOM 735 C C . PHE A 1 92 ? -1.439 6.733 15.441 1.00 84.00 92 PHE A C 1
ATOM 737 O O . PHE A 1 92 ? -0.341 6.420 15.905 1.00 84.00 92 PHE A O 1
ATOM 744 N N . ASP A 1 93 ? -2.373 5.855 15.101 1.00 87.25 93 ASP A N 1
ATOM 745 C CA . ASP A 1 93 ? -2.157 4.423 15.185 1.00 87.25 93 ASP A CA 1
ATOM 746 C C . ASP A 1 93 ? -1.239 3.922 14.070 1.00 87.25 93 ASP A C 1
ATOM 748 O O . ASP A 1 93 ? -1.123 4.531 13.002 1.00 87.25 93 ASP A O 1
ATOM 752 N N . ARG A 1 94 ? -0.590 2.779 14.308 1.00 87.94 94 ARG A N 1
ATOM 753 C CA . ARG A 1 94 ? 0.319 2.165 13.336 1.00 87.94 94 ARG A CA 1
ATOM 754 C C . ARG A 1 94 ? -0.195 0.810 12.892 1.00 87.94 94 ARG A C 1
ATOM 756 O O . ARG A 1 94 ? -0.491 -0.050 13.721 1.00 87.94 94 ARG A O 1
ATOM 763 N N . ILE A 1 95 ? -0.228 0.592 11.582 1.00 91.69 95 ILE A N 1
ATOM 764 C CA . ILE A 1 95 ? -0.504 -0.726 11.013 1.00 91.69 95 ILE A CA 1
ATOM 765 C C . ILE A 1 95 ? 0.718 -1.617 11.245 1.00 91.69 95 ILE A C 1
ATOM 767 O O . ILE A 1 95 ? 1.831 -1.287 10.838 1.00 91.69 95 ILE A O 1
ATOM 771 N N . HIS A 1 96 ? 0.510 -2.737 11.932 1.00 89.12 96 HIS A N 1
ATOM 772 C CA . HIS A 1 96 ? 1.553 -3.714 12.241 1.00 89.12 96 HIS A CA 1
ATOM 773 C C . HIS A 1 96 ? 1.521 -4.915 11.287 1.00 89.12 96 HIS A C 1
ATOM 775 O O . HIS A 1 96 ? 2.551 -5.534 11.030 1.00 89.12 96 HIS A O 1
ATOM 781 N N . GLY A 1 97 ? 0.348 -5.250 10.749 1.00 87.88 97 GLY A N 1
ATOM 782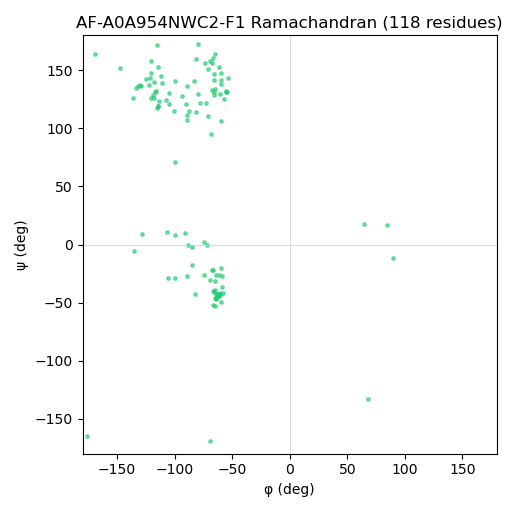 C CA . GLY A 1 97 ? 0.192 -6.361 9.818 1.00 87.88 97 GLY A CA 1
ATOM 783 C C . GLY A 1 97 ? -1.178 -6.381 9.156 1.00 87.88 97 GLY A C 1
ATOM 784 O O . GLY A 1 97 ? -2.110 -5.724 9.615 1.00 87.88 97 GLY A O 1
ATOM 785 N N . CYS A 1 98 ? -1.280 -7.141 8.070 1.00 92.19 98 CYS A N 1
ATOM 786 C CA . CYS A 1 98 ? -2.534 -7.429 7.385 1.00 92.19 98 CYS A CA 1
ATOM 787 C C . CYS A 1 98 ? -2.628 -8.935 7.137 1.00 92.19 98 CYS A C 1
ATOM 789 O O . CYS A 1 98 ? -1.652 -9.540 6.691 1.00 92.19 98 CYS A O 1
ATOM 791 N N . GLN A 1 99 ? -3.796 -9.521 7.386 1.00 94.56 99 GLN A N 1
ATOM 792 C CA . GLN A 1 99 ? -4.160 -10.824 6.841 1.00 94.56 99 GLN A CA 1
ATOM 793 C C . GLN A 1 99 ? -4.847 -10.582 5.500 1.00 94.56 99 GLN A C 1
ATOM 795 O O . GLN A 1 99 ? -5.822 -9.832 5.415 1.00 94.56 99 GLN A O 1
ATOM 800 N N . LEU A 1 100 ? -4.271 -11.157 4.452 1.00 96.06 100 LEU A N 1
ATOM 801 C CA . LEU A 1 100 ? -4.726 -10.996 3.079 1.00 96.06 100 LEU A CA 1
ATOM 802 C C . LEU A 1 100 ? -5.550 -12.217 2.687 1.00 96.06 100 LEU A C 1
ATOM 804 O O . LEU A 1 100 ? -5.178 -13.339 3.033 1.00 96.06 100 LEU A O 1
ATOM 808 N N . GLY A 1 101 ? -6.629 -11.979 1.949 1.00 95.44 101 GLY A N 1
ATOM 809 C CA . GLY A 1 101 ? -7.359 -13.029 1.255 1.00 95.44 101 GLY A CA 1
ATOM 810 C C . GLY A 1 101 ? -6.550 -13.608 0.084 1.00 95.44 101 GLY A C 1
ATOM 811 O O . GLY A 1 101 ? -5.354 -13.317 -0.068 1.00 95.44 101 GLY A O 1
ATOM 812 N N . PRO A 1 102 ? -7.181 -14.423 -0.777 1.00 96.50 102 PRO A N 1
ATOM 813 C CA . PRO A 1 102 ? -6.521 -14.945 -1.964 1.00 96.50 102 PRO A CA 1
ATOM 814 C C . PRO A 1 102 ? -6.061 -13.806 -2.881 1.00 96.50 102 PRO A C 1
ATOM 816 O O . PRO A 1 102 ? -6.695 -12.751 -2.974 1.00 96.50 102 PRO A O 1
ATOM 819 N N . LYS A 1 103 ? -4.939 -14.034 -3.568 1.00 96.38 103 LYS A N 1
ATOM 820 C CA . LYS A 1 103 ? -4.497 -13.138 -4.635 1.00 96.38 103 LYS A CA 1
ATOM 821 C C . LYS A 1 103 ? -5.485 -13.190 -5.803 1.00 96.38 103 LYS A C 1
ATOM 823 O O . LYS A 1 103 ? -6.048 -14.257 -6.046 1.00 96.38 103 LYS A O 1
ATOM 828 N N . PRO A 1 104 ? -5.685 -12.069 -6.511 1.00 95.06 104 PRO A N 1
ATOM 829 C CA . PRO A 1 104 ? -6.482 -12.065 -7.726 1.00 95.06 104 PRO A CA 1
ATOM 830 C C . PRO A 1 104 ? -5.815 -12.902 -8.820 1.00 95.06 104 PRO A C 1
ATOM 832 O O . PRO A 1 104 ? -4.621 -13.209 -8.748 1.00 95.06 104 PRO A O 1
ATOM 835 N N . GLU A 1 105 ? -6.603 -13.236 -9.837 1.00 92.50 105 GLU A N 1
ATOM 836 C CA . GLU A 1 105 ? -6.100 -13.860 -11.055 1.00 92.50 105 GLU A CA 1
ATOM 837 C C . GLU A 1 105 ? -5.107 -12.951 -11.772 1.00 92.50 105 GLU A C 1
ATOM 839 O O . GLU A 1 105 ? -5.189 -11.717 -11.670 1.00 92.50 105 GLU A O 1
ATOM 844 N N . PRO A 1 106 ? -4.177 -13.550 -12.525 1.00 89.38 106 PRO A N 1
ATOM 845 C CA . PRO A 1 106 ? -3.221 -12.774 -13.244 1.00 89.38 106 PRO A CA 1
ATOM 846 C C . PRO A 1 106 ? -3.848 -11.965 -14.380 1.00 89.38 106 PRO A C 1
ATOM 848 O O . PRO A 1 106 ? -4.628 -12.490 -15.171 1.00 89.38 106 PRO A O 1
ATOM 851 N N . SER A 1 107 ? -3.506 -10.680 -14.494 1.00 85.44 107 SER A N 1
ATOM 852 C CA . SER A 1 107 ? -3.880 -9.879 -15.643 1.00 85.44 107 SER A CA 1
ATOM 853 C C . SER A 1 107 ? -3.298 -10.497 -16.922 1.00 85.44 107 SER A C 1
ATOM 855 O O . SER A 1 107 ? -2.133 -10.914 -16.959 1.00 85.44 107 SER A O 1
ATOM 857 N N . PRO A 1 108 ? -4.096 -10.535 -18.002 1.00 81.44 108 PRO A N 1
ATOM 858 C CA . PRO A 1 108 ? -3.718 -11.203 -19.245 1.00 81.44 108 PRO A CA 1
ATOM 859 C C . PRO A 1 108 ? -2.445 -10.659 -19.898 1.00 81.44 108 PRO A C 1
ATOM 861 O O . PRO A 1 108 ? -1.849 -11.334 -20.726 1.00 81.44 108 PRO A O 1
ATOM 864 N N . LEU A 1 109 ? -2.034 -9.432 -19.557 1.00 77.19 109 LEU A N 1
ATOM 865 C CA . LEU A 1 109 ? -0.833 -8.802 -20.115 1.00 77.19 109 LEU A CA 1
ATOM 866 C C . LEU A 1 109 ? 0.464 -9.483 -19.675 1.00 77.19 109 LEU A C 1
ATOM 868 O O . LEU A 1 109 ? 1.501 -9.300 -20.307 1.00 77.19 109 LEU A O 1
ATOM 872 N N . TRP A 1 110 ? 0.416 -10.210 -18.566 1.00 71.56 110 TRP A N 1
ATOM 873 C CA . TRP A 1 110 ? 1.583 -10.833 -17.953 1.00 71.56 110 TRP A CA 1
ATOM 874 C C . TRP A 1 110 ? 1.315 -12.272 -17.514 1.00 71.56 110 TRP A C 1
ATOM 876 O O . TRP A 1 110 ? 2.251 -12.956 -17.101 1.00 71.56 110 TRP A O 1
ATOM 886 N N . ALA A 1 111 ? 0.072 -12.749 -17.625 1.00 70.56 111 ALA A N 1
ATOM 887 C CA . ALA A 1 111 ? -0.194 -14.174 -17.668 1.00 70.56 111 ALA A CA 1
ATOM 888 C C . ALA A 1 111 ? 0.652 -14.785 -18.795 1.00 70.56 111 ALA A C 1
ATOM 890 O O . ALA A 1 111 ? 0.689 -14.253 -19.907 1.00 70.56 111 ALA A O 1
ATOM 891 N N . GLU A 1 112 ? 1.356 -15.880 -18.508 1.00 63.75 112 GLU A N 1
ATOM 892 C CA . GLU A 1 112 ? 1.980 -16.672 -19.563 1.00 63.75 112 GLU A CA 1
ATOM 893 C C . GLU A 1 112 ? 0.857 -17.143 -20.487 1.00 63.75 112 GLU A C 1
ATOM 895 O O . GLU A 1 112 ? 0.028 -17.971 -20.111 1.00 63.75 112 GLU A O 1
ATOM 900 N N . VAL A 1 113 ? 0.768 -16.537 -21.671 1.00 60.19 113 VAL A N 1
ATOM 901 C CA . VAL A 1 113 ? -0.190 -16.969 -22.679 1.00 60.19 113 VAL A CA 1
ATOM 902 C C . VAL A 1 113 ? 0.324 -18.305 -23.185 1.00 60.19 113 VAL A C 1
ATOM 904 O O . VAL A 1 113 ? 1.369 -18.357 -23.837 1.00 60.19 113 VAL A O 1
ATOM 907 N N . ASP A 1 114 ? -0.383 -19.383 -22.858 1.00 63.12 114 ASP A N 1
ATOM 908 C CA . ASP A 1 114 ? -0.114 -20.678 -23.464 1.00 63.12 114 ASP A CA 1
ATOM 909 C C . ASP A 1 114 ? -0.506 -20.606 -24.944 1.00 63.12 114 ASP A C 1
ATOM 911 O O . ASP A 1 114 ? -1.671 -20.716 -25.327 1.00 63.12 114 ASP A O 1
ATOM 915 N N . LEU A 1 115 ? 0.485 -20.313 -25.785 1.00 66.69 115 LEU A N 1
ATOM 916 C CA . LEU A 1 115 ? 0.308 -20.180 -27.228 1.00 66.69 115 LEU A CA 1
ATOM 917 C C . LEU A 1 115 ? 0.140 -21.541 -27.922 1.00 66.69 115 LEU A C 1
ATOM 919 O O . LEU A 1 115 ? 0.023 -21.565 -29.147 1.00 66.69 115 LEU A O 1
ATOM 923 N N . SER A 1 116 ? 0.118 -22.664 -27.186 1.00 74.31 116 SER A N 1
ATOM 924 C CA . SER A 1 116 ? -0.087 -23.993 -27.774 1.00 74.31 116 SER A CA 1
ATOM 925 C C . SER A 1 116 ? -1.438 -24.143 -28.474 1.00 74.31 116 SER A C 1
ATOM 927 O O . SER A 1 116 ? -1.551 -24.940 -29.403 1.00 74.31 116 SER A O 1
ATOM 929 N N . ASP A 1 117 ? -2.437 -23.365 -28.051 1.00 70.31 117 ASP A N 1
ATOM 930 C CA . ASP A 1 117 ? -3.817 -23.441 -28.538 1.00 70.31 117 ASP A CA 1
ATOM 931 C C . ASP A 1 117 ? -4.160 -22.370 -29.592 1.00 70.31 117 ASP A C 1
ATOM 933 O O . ASP A 1 117 ? -5.321 -22.237 -29.983 1.00 70.31 117 ASP A O 1
ATOM 937 N N . VAL A 1 118 ? -3.177 -21.602 -30.084 1.00 75.06 118 VAL A N 1
ATOM 938 C CA . VAL A 1 118 ? -3.390 -20.622 -31.162 1.00 75.06 118 VAL A CA 1
ATOM 939 C C . VAL A 1 118 ? -3.181 -21.305 -32.522 1.00 75.06 118 VAL A C 1
ATOM 941 O O . VAL A 1 118 ? -2.038 -21.596 -32.879 1.00 75.06 118 VAL A O 1
ATOM 944 N N . PRO A 1 119 ? -4.243 -21.578 -33.309 1.00 71.94 119 PRO A N 1
ATOM 945 C CA . PRO A 1 119 ? -4.080 -22.119 -34.654 1.00 71.94 119 PRO A CA 1
ATOM 946 C C . PRO A 1 119 ? -3.381 -21.095 -35.564 1.00 71.94 119 PRO A C 1
ATOM 948 O O . PRO A 1 119 ? -3.762 -19.923 -35.587 1.00 71.94 119 PRO A O 1
ATOM 951 N N . PHE A 1 120 ? -2.352 -21.569 -36.278 1.00 72.19 120 PHE A N 1
ATOM 952 C CA . PHE A 1 120 ? -1.550 -20.813 -37.249 1.00 72.19 120 PHE A CA 1
ATOM 953 C C . PHE A 1 120 ? -2.361 -20.304 -38.446 1.00 72.19 120 PHE A C 1
ATOM 955 O O . PHE A 1 120 ? -3.252 -21.049 -38.920 1.00 72.19 120 PHE A O 1
#

Mean predicted aligned error: 5.65 Å

Sequence (120 aa):
DITYSVHTKKHAADDAPKTLRVDYRLGLEYWVSEWICFEHTGWARRKAEQWWKARSPDPCPDTAQQACDLANNGALAHAEFVTVRSVAGEKFDRIHGCQLGPKPEPSPLWAEVDLSDVPF